Protein AF-A0A7Y2MSU9-F1 (afdb_monomer_lite)

pLDDT: mean 86.06, std 12.22, range [46.69, 97.19]

Foldseek 3Di:
DDPQQQPCPLPDGPVQFPDSPDSQAGLPHDADAPPPHRSNSPPDHHHPDDPPPPDDQWDWPDFADQFKIAIGGPDQAQWWKFKAAPVRDTPDTDHDPDRMDTCNPPDFDKIWIDTPNDTHIGTHD

Radius of gyration: 26.48 Å; chains: 1; bounding box: 50×25×72 Å

Secondary structure (DSSP, 8-state):
------SS-SS--TTT-TTTT-TTSSTTPPP-TTSS--SS-SSS--------------EEESSSBSSEEEEESS--TT-EEEEEETTS-EEEEEE-SSSEEE-TTSPSEEEEEEETTEEEEEEE-

Sequence (125 aa):
FSLELDEDKDGYLYHDDCNDSDPTINPGADEIPNNGIDEDCDGKDATTSIEENTISSYVISPNPSSDIIEIKGDFLKNKLIQIIDKNGKAIHAINLDNNRINIKDLTNGLYYLRIKDEIIPFVKI

Structure (mmCIF, N/CA/C/O backbone):
data_AF-A0A7Y2MSU9-F1
#
_entry.id   AF-A0A7Y2MSU9-F1
#
loop_
_atom_site.group_PDB
_atom_site.id
_atom_site.type_symbol
_atom_site.label_atom_id
_atom_site.label_alt_id
_atom_site.label_comp_id
_atom_site.label_asym_id
_atom_site.label_entity_id
_atom_site.label_seq_id
_atom_site.pdbx_PDB_ins_code
_atom_site.Cartn_x
_atom_site.Cartn_y
_atom_site.Cartn_z
_atom_site.occupancy
_atom_site.B_iso_or_equiv
_atom_site.auth_seq_id
_atom_site.auth_comp_id
_atom_site.auth_asym_id
_atom_site.auth_atom_id
_atom_site.pdbx_PDB_model_num
ATOM 1 N N . PHE A 1 1 ? 27.930 12.278 -50.621 1.00 46.69 1 PHE A N 1
ATOM 2 C CA . PHE A 1 1 ? 27.981 10.820 -50.440 1.00 46.69 1 PHE A CA 1
ATOM 3 C C . PHE A 1 1 ? 27.749 10.608 -48.961 1.00 46.69 1 PHE A C 1
ATOM 5 O O . PHE A 1 1 ? 28.618 10.984 -48.187 1.00 46.69 1 PHE A O 1
ATOM 12 N N . SER A 1 2 ? 26.539 10.209 -48.572 1.00 52.06 2 SER A N 1
ATOM 13 C CA . SER A 1 2 ? 26.306 9.767 -47.199 1.00 52.06 2 SER A CA 1
ATOM 14 C C . SER A 1 2 ? 26.840 8.345 -47.164 1.00 52.06 2 SER A C 1
ATOM 16 O O . SER A 1 2 ? 26.336 7.512 -47.914 1.00 52.06 2 SER A O 1
ATOM 18 N N . LEU A 1 3 ? 27.936 8.103 -46.444 1.00 61.62 3 LEU A N 1
ATOM 19 C CA . LEU A 1 3 ? 28.226 6.742 -46.017 1.00 61.62 3 LEU A CA 1
ATOM 20 C C . LEU A 1 3 ? 27.156 6.468 -44.968 1.00 61.62 3 LEU A C 1
ATOM 22 O O . LEU A 1 3 ? 27.221 7.008 -43.869 1.00 61.62 3 LEU A O 1
ATOM 26 N N . GLU A 1 4 ? 26.115 5.753 -45.361 1.00 69.81 4 GLU A N 1
ATOM 27 C CA . GLU A 1 4 ? 25.328 5.014 -44.389 1.00 69.81 4 GLU A CA 1
ATOM 28 C C . GLU A 1 4 ? 26.313 4.002 -43.791 1.00 69.81 4 GLU A C 1
ATOM 30 O O . GLU A 1 4 ? 26.861 3.166 -44.512 1.00 69.81 4 GLU A O 1
ATOM 35 N N . LEU A 1 5 ? 26.711 4.270 -42.544 1.00 84.44 5 LEU A N 1
ATOM 36 C CA . LEU A 1 5 ? 27.662 3.465 -41.792 1.00 84.44 5 LEU A CA 1
ATOM 37 C C . LEU A 1 5 ? 26.859 2.319 -41.176 1.00 84.44 5 LEU A C 1
ATOM 39 O O . LEU A 1 5 ? 25.879 2.581 -40.482 1.00 84.44 5 LEU A O 1
ATOM 43 N N . ASP A 1 6 ? 27.247 1.119 -41.575 1.00 87.75 6 ASP A N 1
ATOM 44 C CA . ASP A 1 6 ? 26.733 -0.192 -41.184 1.00 87.75 6 ASP A CA 1
ATOM 45 C C . ASP A 1 6 ? 27.998 -1.063 -41.112 1.00 87.75 6 ASP A C 1
ATOM 47 O O . ASP A 1 6 ? 28.488 -1.576 -42.135 1.00 87.75 6 ASP A O 1
ATOM 51 N N . GLU A 1 7 ? 28.690 -0.996 -39.973 1.00 92.50 7 GLU A N 1
ATOM 52 C CA . GLU A 1 7 ? 30.041 -1.556 -39.830 1.00 92.50 7 GLU A CA 1
ATOM 53 C C . GLU A 1 7 ? 30.010 -3.088 -39.694 1.00 92.50 7 GLU A C 1
ATOM 55 O O . GLU A 1 7 ? 30.887 -3.766 -40.260 1.00 92.50 7 GLU A O 1
ATOM 60 N N . ASP A 1 8 ? 28.966 -3.645 -39.082 1.00 91.94 8 ASP A N 1
ATOM 61 C CA . ASP A 1 8 ? 28.791 -5.086 -38.892 1.00 91.94 8 ASP A CA 1
ATOM 62 C C . ASP A 1 8 ? 27.893 -5.797 -39.925 1.00 91.94 8 ASP A C 1
ATOM 64 O O . ASP A 1 8 ? 28.006 -7.023 -40.080 1.00 91.94 8 ASP A O 1
ATOM 68 N N . LYS A 1 9 ? 27.148 -5.046 -40.748 1.00 92.69 9 LYS A N 1
ATOM 69 C CA . LYS A 1 9 ? 26.355 -5.531 -41.893 1.00 92.69 9 LYS A CA 1
ATOM 70 C C . LYS A 1 9 ? 25.149 -6.368 -41.515 1.00 92.69 9 LYS A C 1
ATOM 72 O O . LYS A 1 9 ? 24.800 -7.300 -42.256 1.00 92.69 9 LYS A O 1
ATOM 77 N N . ASP A 1 10 ? 24.506 -6.045 -40.406 1.00 90.00 10 ASP A N 1
ATOM 78 C CA . ASP A 1 10 ? 23.246 -6.664 -40.006 1.00 90.00 10 ASP A CA 1
ATOM 79 C C . ASP A 1 10 ? 22.002 -6.020 -40.658 1.00 90.00 10 ASP A C 1
ATOM 81 O O . ASP A 1 10 ? 20.917 -6.613 -40.666 1.00 90.00 10 ASP A O 1
ATOM 85 N N . GLY A 1 11 ? 22.189 -4.876 -41.325 1.00 91.25 11 GLY A N 1
ATOM 86 C CA . GLY A 1 11 ? 21.151 -4.148 -42.051 1.00 91.25 11 GLY A CA 1
ATOM 87 C C . GLY A 1 11 ? 20.545 -2.973 -41.285 1.00 91.25 11 GLY A C 1
ATOM 88 O O . GLY A 1 11 ? 19.629 -2.333 -41.820 1.00 91.25 11 GLY A O 1
ATOM 89 N N . TYR A 1 12 ? 21.051 -2.674 -40.090 1.00 90.81 12 TYR A N 1
ATOM 90 C CA . TYR A 1 12 ? 20.785 -1.450 -39.352 1.00 90.81 12 TYR A CA 1
ATOM 91 C C . TYR A 1 12 ? 21.920 -0.443 -39.566 1.00 90.81 12 TYR A C 1
ATOM 93 O O . TYR A 1 12 ? 23.017 -0.769 -40.002 1.00 90.81 12 TYR A O 1
ATOM 101 N N . LEU A 1 13 ? 21.604 0.841 -39.404 1.00 91.38 13 LEU A N 1
ATOM 102 C CA . LEU A 1 13 ? 22.577 1.917 -39.579 1.00 91.38 13 LEU A CA 1
ATOM 103 C C . LEU A 1 13 ? 23.025 2.396 -38.205 1.00 91.38 13 LEU A C 1
ATOM 105 O O . LEU A 1 13 ? 22.193 2.472 -37.307 1.00 91.38 13 LEU A O 1
ATOM 109 N N . TYR A 1 14 ? 24.257 2.894 -38.089 1.00 88.62 14 TYR A N 1
ATOM 110 C CA . TYR A 1 14 ? 24.857 3.421 -36.849 1.00 88.62 14 TYR A CA 1
ATOM 111 C C . TYR A 1 14 ? 23.955 4.308 -35.959 1.00 88.62 14 TYR A C 1
ATOM 113 O O . TYR A 1 14 ? 24.196 4.465 -34.768 1.00 88.62 14 TYR A O 1
ATOM 121 N N . HIS A 1 15 ? 22.965 5.002 -36.530 1.00 88.81 15 HIS A N 1
ATOM 122 C CA . HIS A 1 15 ? 22.076 5.879 -35.758 1.00 88.81 15 HIS A CA 1
ATOM 123 C C . HIS A 1 15 ? 20.850 5.177 -35.166 1.00 88.81 15 HIS A C 1
ATOM 125 O O . HIS A 1 15 ? 20.245 5.729 -34.248 1.00 88.81 15 HIS A O 1
ATOM 131 N N . ASP A 1 16 ? 20.494 4.015 -35.705 1.00 89.12 16 ASP A N 1
ATOM 132 C CA . ASP A 1 16 ? 19.419 3.149 -35.229 1.00 89.12 16 ASP A CA 1
ATOM 133 C C . ASP A 1 16 ? 19.980 1.945 -34.449 1.00 89.12 16 ASP A C 1
ATOM 135 O O . ASP A 1 16 ? 19.251 1.349 -33.664 1.00 89.12 16 ASP A O 1
ATOM 139 N N . ASP A 1 17 ? 21.262 1.619 -34.634 1.00 93.44 17 ASP A N 1
ATOM 140 C CA . ASP A 1 17 ? 21.976 0.551 -33.942 1.00 93.44 17 ASP A CA 1
ATOM 141 C C . ASP A 1 17 ? 22.771 1.080 -32.732 1.00 93.44 17 ASP A C 1
ATOM 143 O O . ASP A 1 17 ? 23.607 1.983 -32.834 1.00 93.44 17 ASP A O 1
ATOM 147 N N . CYS A 1 18 ? 22.501 0.515 -31.557 1.00 94.25 18 CYS A N 1
ATOM 148 C CA . CYS A 1 18 ? 23.183 0.847 -30.318 1.00 94.25 18 CYS A CA 1
ATOM 149 C C . CYS A 1 18 ? 24.614 0.278 -30.233 1.00 94.25 18 CYS A C 1
A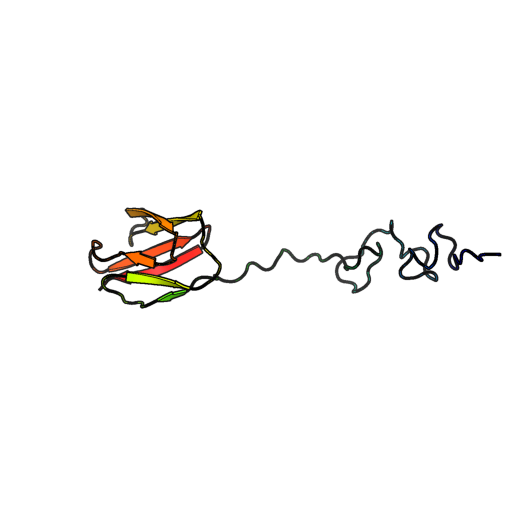TOM 151 O O . CYS A 1 18 ? 25.409 0.784 -29.429 1.00 94.25 18 CYS A O 1
ATOM 153 N N . ASN A 1 19 ? 24.975 -0.698 -31.074 1.00 93.88 19 ASN A N 1
ATOM 154 C CA . ASN A 1 19 ? 26.328 -1.219 -31.234 1.00 93.88 19 ASN A CA 1
ATOM 155 C C . ASN A 1 19 ? 26.621 -1.708 -32.673 1.00 93.88 19 ASN A C 1
ATOM 157 O O . ASN A 1 19 ? 26.811 -2.898 -32.882 1.00 93.88 19 ASN A O 1
ATOM 161 N N . ASP A 1 20 ? 26.862 -0.759 -33.587 1.00 92.69 20 ASP A N 1
ATOM 162 C CA . ASP A 1 20 ? 27.228 -0.932 -35.022 1.00 92.69 20 ASP A CA 1
ATOM 163 C C . ASP A 1 20 ? 28.507 -1.765 -35.310 1.00 92.69 20 ASP A C 1
ATOM 165 O O . ASP A 1 20 ? 29.035 -1.792 -36.419 1.00 92.69 20 ASP A O 1
ATOM 169 N N . SER A 1 21 ? 29.105 -2.386 -34.294 1.00 95.31 21 SER A N 1
ATOM 170 C CA . SER A 1 21 ? 30.253 -3.294 -34.406 1.00 95.31 21 SER A CA 1
ATOM 171 C C . SER A 1 21 ? 29.904 -4.746 -34.053 1.00 95.31 21 SER A C 1
ATOM 173 O O . SER A 1 21 ? 30.800 -5.602 -34.096 1.00 95.31 21 SER A O 1
ATOM 175 N N . ASP A 1 22 ? 28.660 -5.032 -33.661 1.00 94.25 22 ASP A N 1
ATOM 176 C CA . ASP A 1 22 ? 28.190 -6.350 -33.244 1.00 94.25 22 ASP A CA 1
ATOM 177 C C . ASP A 1 22 ? 26.813 -6.673 -33.857 1.00 94.25 22 ASP A C 1
ATOM 179 O O . ASP A 1 22 ? 25.792 -6.258 -33.315 1.00 94.25 22 ASP A O 1
ATOM 183 N N . PRO A 1 23 ? 26.749 -7.560 -34.872 1.00 94.19 23 PRO A N 1
ATOM 184 C CA . PRO A 1 23 ? 25.520 -7.827 -35.625 1.00 94.19 23 PRO A CA 1
ATOM 185 C C . PRO A 1 23 ? 24.465 -8.607 -34.818 1.00 94.19 23 PRO A C 1
ATOM 187 O O . PRO A 1 23 ? 23.474 -9.096 -35.369 1.00 94.19 23 PRO A O 1
ATOM 190 N N . THR A 1 24 ? 24.737 -8.861 -33.533 1.00 95.38 24 THR A N 1
ATOM 191 C CA . THR A 1 24 ? 23.812 -9.482 -32.582 1.00 95.38 24 THR A CA 1
ATOM 192 C C . THR A 1 24 ? 23.127 -8.478 -31.658 1.00 95.38 24 THR A C 1
ATOM 194 O O . THR A 1 24 ? 22.246 -8.893 -30.911 1.00 95.38 24 THR A O 1
ATOM 197 N N . ILE A 1 25 ? 23.495 -7.197 -31.721 1.00 95.50 25 ILE A N 1
ATOM 198 C CA . ILE A 1 25 ? 22.891 -6.096 -30.968 1.00 95.50 25 ILE A CA 1
ATOM 199 C C . ILE A 1 25 ? 22.314 -5.130 -31.998 1.00 95.50 25 ILE A C 1
ATOM 201 O O . ILE A 1 25 ? 23.070 -4.455 -32.672 1.00 95.50 25 ILE A O 1
ATOM 205 N N . ASN A 1 26 ? 20.992 -5.108 -32.155 1.00 95.19 26 ASN A N 1
ATOM 206 C CA . ASN A 1 26 ? 20.280 -4.252 -33.103 1.00 95.19 26 ASN A CA 1
ATOM 207 C C . ASN A 1 26 ? 18.773 -4.204 -32.796 1.00 95.19 26 ASN A C 1
ATOM 209 O O . ASN A 1 26 ? 18.270 -5.099 -32.124 1.00 95.19 26 ASN A O 1
ATOM 213 N N . PRO A 1 27 ? 17.995 -3.262 -33.372 1.00 94.62 27 PRO A N 1
ATOM 214 C CA . PRO A 1 27 ? 16.554 -3.092 -33.121 1.00 94.62 27 PRO A CA 1
ATOM 215 C C . PRO A 1 27 ? 15.610 -4.295 -33.328 1.00 94.62 27 PRO A C 1
ATOM 217 O O . PRO A 1 27 ? 14.390 -4.148 -33.203 1.00 94.62 27 PRO A O 1
ATOM 220 N N . GLY A 1 28 ? 16.117 -5.457 -33.740 1.00 89.94 28 GLY A N 1
ATOM 221 C CA . GLY A 1 28 ? 15.361 -6.701 -33.869 1.00 89.94 28 GLY A CA 1
ATOM 222 C C . GLY A 1 28 ? 15.997 -7.907 -33.175 1.00 89.94 28 GLY A C 1
ATOM 223 O O . GLY A 1 28 ? 15.514 -9.022 -33.396 1.00 89.94 28 GLY A O 1
ATOM 224 N N . ALA A 1 29 ? 17.063 -7.718 -32.397 1.00 95.06 29 ALA A N 1
ATOM 225 C CA . ALA A 1 29 ? 17.741 -8.795 -31.694 1.00 95.06 29 ALA A CA 1
ATOM 226 C C . ALA A 1 29 ? 16.899 -9.347 -30.529 1.00 95.06 29 ALA A C 1
ATOM 228 O O . ALA A 1 29 ? 16.014 -8.685 -29.991 1.00 95.06 29 ALA A O 1
ATOM 229 N N . ASP A 1 30 ? 17.164 -10.603 -30.159 1.00 94.56 30 ASP A N 1
ATOM 230 C CA . ASP A 1 30 ? 16.561 -11.213 -28.975 1.00 94.56 30 ASP A CA 1
ATOM 231 C C . ASP A 1 30 ? 17.336 -10.777 -27.724 1.00 94.56 30 ASP A C 1
ATOM 233 O O . ASP A 1 30 ? 18.533 -11.037 -27.609 1.00 94.56 30 ASP A O 1
ATOM 237 N N . GLU A 1 31 ? 16.624 -10.214 -26.755 1.00 95.00 31 GLU A N 1
ATOM 238 C CA . GLU A 1 31 ? 17.163 -9.833 -25.448 1.00 95.00 31 GLU A CA 1
ATOM 239 C C . GLU A 1 31 ? 17.689 -11.029 -24.632 1.00 95.00 31 GLU A C 1
ATOM 241 O O . GLU A 1 31 ? 17.039 -12.085 -24.537 1.00 95.00 31 GLU A O 1
ATOM 246 N N . ILE A 1 32 ? 18.830 -10.840 -23.958 1.00 93.56 32 ILE A N 1
ATOM 247 C CA . ILE A 1 32 ? 19.392 -11.762 -22.962 1.00 93.56 32 ILE A CA 1
ATOM 248 C C . ILE A 1 32 ? 19.185 -11.163 -21.566 1.00 93.56 32 ILE A C 1
ATOM 250 O O . ILE A 1 32 ? 20.017 -10.401 -21.077 1.00 93.56 32 ILE A O 1
ATOM 254 N N . PRO A 1 33 ? 18.150 -11.597 -20.828 1.00 91.81 33 PRO A N 1
ATOM 255 C CA . PRO A 1 33 ? 17.736 -10.852 -19.656 1.00 91.81 33 PRO A CA 1
ATOM 256 C C . PRO A 1 33 ? 18.792 -10.732 -18.550 1.00 91.81 33 PRO A C 1
ATOM 258 O O . PRO A 1 33 ? 19.328 -11.744 -18.069 1.00 91.81 33 PRO A O 1
ATOM 261 N N . ASN A 1 34 ? 18.932 -9.526 -18.002 1.00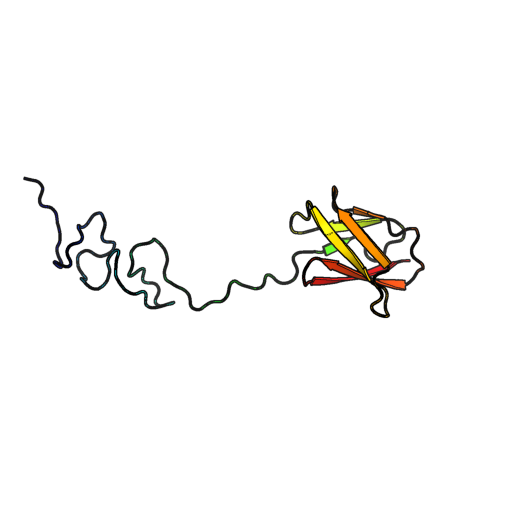 90.75 34 ASN A N 1
ATOM 262 C CA . ASN A 1 34 ? 19.793 -9.156 -16.874 1.00 90.75 34 ASN A CA 1
ATOM 263 C C . ASN A 1 34 ? 21.301 -9.292 -17.153 1.00 90.75 34 ASN A C 1
ATOM 265 O O . ASN A 1 34 ? 22.082 -9.511 -16.213 1.00 90.75 34 ASN A O 1
ATOM 269 N N . ASN A 1 35 ? 21.731 -9.219 -18.412 1.00 93.69 35 ASN A N 1
ATOM 270 C CA . ASN A 1 35 ? 23.156 -9.198 -18.749 1.00 93.69 35 ASN A CA 1
ATOM 271 C C . ASN A 1 35 ? 23.736 -7.765 -18.792 1.00 93.69 35 ASN A C 1
ATOM 273 O O . ASN A 1 35 ? 24.959 -7.611 -18.875 1.00 93.69 35 ASN A O 1
ATOM 277 N N . GLY A 1 36 ? 22.890 -6.738 -18.652 1.00 92.38 36 GLY A N 1
ATOM 278 C CA . GLY A 1 36 ? 23.255 -5.324 -18.684 1.00 92.38 36 GLY A CA 1
ATOM 279 C C . GLY A 1 36 ? 23.489 -4.760 -20.086 1.00 92.38 36 GLY A C 1
ATOM 280 O O . GLY A 1 36 ? 24.052 -3.667 -20.191 1.00 92.38 36 GLY A O 1
ATOM 281 N N . ILE A 1 37 ? 23.112 -5.499 -21.126 1.00 94.44 37 ILE A N 1
ATOM 282 C CA . ILE A 1 37 ? 23.166 -5.109 -22.533 1.00 94.44 37 ILE A CA 1
ATOM 283 C C . ILE A 1 37 ? 21.718 -4.922 -23.000 1.00 94.44 37 ILE A C 1
ATOM 285 O O . ILE A 1 37 ? 20.814 -5.582 -22.514 1.00 94.44 37 ILE A O 1
ATOM 289 N N . ASP A 1 38 ? 21.516 -3.934 -23.860 1.00 95.12 38 ASP A N 1
ATOM 290 C CA . ASP A 1 38 ? 20.258 -3.654 -24.553 1.00 95.12 38 ASP A 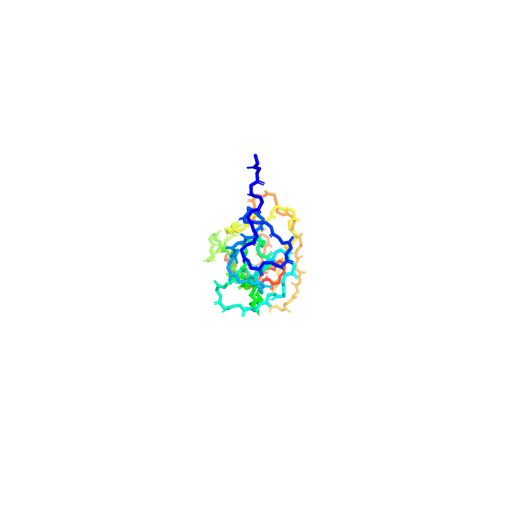CA 1
ATOM 291 C C . ASP A 1 38 ? 20.468 -4.192 -25.970 1.00 95.12 38 ASP A C 1
ATOM 293 O O . ASP A 1 38 ? 21.086 -3.514 -26.791 1.00 95.12 38 ASP A O 1
ATOM 297 N N . GLU A 1 39 ? 20.144 -5.466 -26.198 1.00 96.75 39 GLU A N 1
ATOM 298 C CA . GLU A 1 39 ? 20.342 -6.111 -27.496 1.00 96.75 39 GLU A CA 1
ATOM 299 C C . GLU A 1 39 ? 19.368 -5.566 -28.532 1.00 96.75 39 GLU A C 1
ATOM 301 O O . GLU A 1 39 ? 19.765 -5.404 -29.681 1.00 96.75 39 GLU A O 1
ATOM 306 N N . ASP A 1 40 ? 18.127 -5.269 -28.139 1.00 96.31 40 ASP A N 1
ATOM 307 C CA . ASP A 1 40 ? 17.080 -4.793 -29.050 1.00 96.31 40 ASP A CA 1
ATOM 308 C C . ASP A 1 40 ? 17.043 -3.262 -29.222 1.00 96.31 40 ASP A C 1
ATOM 310 O O . ASP A 1 40 ? 16.164 -2.722 -29.902 1.00 96.31 40 ASP A O 1
ATOM 314 N N . CYS A 1 41 ? 18.018 -2.559 -28.639 1.00 94.31 41 CYS A N 1
ATOM 315 C CA . CYS A 1 41 ? 18.198 -1.109 -28.697 1.00 94.31 41 CYS A CA 1
ATOM 316 C C . CYS A 1 41 ? 16.934 -0.294 -28.347 1.00 94.31 41 CYS A C 1
ATOM 318 O O . CYS A 1 41 ? 16.765 0.840 -28.822 1.00 94.31 41 CYS A O 1
ATOM 320 N N . ASP A 1 42 ? 16.028 -0.834 -27.526 1.00 94.12 42 ASP A N 1
ATOM 321 C CA . ASP A 1 42 ? 14.795 -0.156 -27.122 1.00 94.12 42 ASP A CA 1
ATOM 322 C C . ASP A 1 42 ? 14.958 0.718 -25.860 1.00 94.12 42 ASP A C 1
ATOM 324 O O . ASP A 1 42 ? 14.027 1.418 -25.427 1.00 94.12 42 ASP A O 1
ATOM 328 N N . GLY A 1 43 ? 16.187 0.777 -25.335 1.00 92.44 43 GLY A N 1
ATOM 329 C CA . GLY A 1 43 ? 16.615 1.635 -24.237 1.00 92.44 43 GLY A CA 1
ATOM 330 C C . GLY A 1 43 ? 16.551 0.958 -22.870 1.00 92.44 43 GLY A C 1
ATOM 331 O O . GLY A 1 43 ? 16.640 1.663 -21.851 1.00 92.44 43 GLY A O 1
ATOM 332 N N . LYS A 1 44 ? 16.359 -0.366 -22.809 1.00 92.31 44 LYS A N 1
ATOM 333 C CA . LYS A 1 44 ? 16.305 -1.135 -21.556 1.00 92.31 44 LYS A CA 1
ATOM 334 C C . LYS A 1 44 ? 16.701 -2.608 -21.765 1.00 92.31 44 LYS A C 1
ATOM 336 O O . LYS A 1 44 ? 16.069 -3.324 -22.517 1.00 92.31 44 LYS A O 1
ATOM 341 N N . ASP A 1 45 ? 17.619 -3.089 -20.930 1.00 91.69 45 ASP A N 1
ATOM 342 C CA . ASP A 1 45 ? 17.854 -4.532 -20.737 1.00 91.69 45 ASP A CA 1
ATOM 343 C C . ASP A 1 45 ? 16.581 -5.201 -20.186 1.00 91.69 45 ASP A C 1
ATOM 345 O O . ASP A 1 45 ? 15.969 -4.738 -19.202 1.00 91.69 45 ASP A O 1
ATOM 349 N N . ALA A 1 46 ? 16.162 -6.295 -20.813 1.00 89.94 46 ALA A N 1
ATOM 350 C CA . ALA A 1 46 ? 15.079 -7.122 -20.323 1.00 89.94 46 ALA A CA 1
ATOM 351 C C . ALA A 1 46 ? 15.422 -7.682 -18.936 1.00 89.94 46 ALA A C 1
ATOM 353 O O . ALA A 1 46 ? 16.481 -8.237 -18.681 1.00 89.94 46 ALA A O 1
ATOM 354 N N . THR A 1 47 ? 14.478 -7.638 -17.997 1.00 83.88 47 THR A N 1
ATOM 355 C CA . THR A 1 47 ? 14.704 -8.237 -16.672 1.00 83.88 47 THR A CA 1
ATOM 356 C C . THR A 1 47 ? 13.820 -9.458 -16.473 1.00 83.88 47 THR A C 1
ATOM 358 O O . THR A 1 47 ? 12.645 -9.469 -16.833 1.00 83.88 47 THR A O 1
ATOM 361 N N . THR A 1 48 ? 14.357 -10.501 -15.833 1.00 82.19 48 THR A N 1
ATOM 362 C CA . THR A 1 48 ? 13.533 -11.636 -15.352 1.00 82.19 48 THR A CA 1
ATOM 363 C C . THR A 1 48 ? 12.808 -11.309 -14.050 1.00 82.19 48 THR A C 1
ATOM 365 O O . THR A 1 48 ? 12.186 -12.182 -13.438 1.00 82.19 48 THR A O 1
ATOM 368 N N . SER A 1 49 ? 12.950 -10.077 -13.570 1.00 71.75 49 SER A N 1
ATOM 369 C CA . SER A 1 49 ? 12.338 -9.631 -12.333 1.00 71.75 49 SER A CA 1
ATOM 370 C C . SER A 1 49 ? 10.841 -9.441 -12.549 1.00 71.75 49 SER A C 1
ATOM 372 O O . SER A 1 49 ? 10.394 -8.792 -13.487 1.00 71.75 49 SER A O 1
ATOM 374 N N . ILE A 1 50 ? 10.046 -10.003 -11.647 1.00 64.88 50 ILE A N 1
ATOM 375 C CA . ILE A 1 50 ? 8.672 -9.551 -11.426 1.00 64.88 50 ILE A CA 1
ATOM 376 C C . ILE A 1 50 ? 8.751 -8.173 -10.765 1.00 64.88 50 ILE A C 1
ATOM 378 O O . ILE A 1 50 ? 9.561 -8.007 -9.852 1.00 64.88 50 ILE A O 1
ATOM 382 N N . GLU A 1 51 ? 7.941 -7.206 -11.222 1.00 62.25 51 GLU A N 1
ATOM 383 C CA . GLU A 1 51 ? 7.842 -5.875 -10.602 1.00 62.25 51 GLU A CA 1
ATOM 384 C C . GLU A 1 51 ? 7.822 -6.011 -9.072 1.00 62.25 51 GLU A C 1
ATOM 386 O O . GLU A 1 51 ? 7.072 -6.830 -8.525 1.00 62.25 51 GLU A O 1
ATOM 391 N N . GLU A 1 52 ? 8.682 -5.252 -8.383 1.00 57.28 52 GLU A N 1
ATOM 392 C CA . GLU A 1 52 ? 8.777 -5.302 -6.927 1.00 57.28 52 GLU A CA 1
ATOM 393 C C . GLU A 1 52 ? 7.386 -5.094 -6.315 1.00 57.28 52 GLU A C 1
ATOM 395 O O . GLU A 1 52 ? 6.738 -4.066 -6.514 1.00 57.28 52 GLU A O 1
ATOM 400 N N . ASN A 1 53 ? 6.910 -6.077 -5.546 1.00 55.47 53 ASN A N 1
ATOM 401 C CA . ASN A 1 53 ? 5.706 -5.925 -4.742 1.00 55.47 53 ASN A CA 1
ATOM 402 C C . ASN A 1 53 ? 6.025 -4.913 -3.633 1.00 55.47 53 ASN A C 1
ATOM 404 O O . ASN A 1 53 ? 6.610 -5.266 -2.607 1.00 55.47 53 ASN A O 1
ATOM 408 N N . THR A 1 54 ? 5.722 -3.639 -3.885 1.00 52.06 54 THR A N 1
ATOM 409 C CA . THR A 1 54 ? 5.988 -2.528 -2.971 1.00 52.06 54 THR A CA 1
ATOM 410 C C . THR A 1 54 ? 5.302 -2.801 -1.639 1.00 52.06 54 THR A C 1
ATOM 412 O O . THR A 1 54 ? 4.081 -2.721 -1.517 1.00 52.06 54 THR A O 1
ATOM 415 N N . ILE A 1 55 ? 6.110 -3.157 -0.646 1.00 55.12 55 ILE A N 1
ATOM 416 C CA . ILE A 1 55 ? 5.721 -3.442 0.732 1.00 55.12 55 ILE A CA 1
ATOM 417 C C . ILE A 1 55 ? 4.834 -2.297 1.239 1.00 55.12 55 ILE A C 1
ATOM 419 O O . ILE A 1 55 ? 5.291 -1.167 1.369 1.00 55.12 55 ILE A O 1
ATOM 423 N N . SER A 1 56 ? 3.563 -2.620 1.464 1.00 58.06 56 SER A N 1
ATOM 424 C CA . SER A 1 56 ? 2.461 -1.775 1.934 1.00 58.06 56 SER A CA 1
ATOM 425 C C . SER A 1 56 ? 2.690 -0.258 1.974 1.00 58.06 56 SER A C 1
ATOM 427 O O . SER A 1 56 ? 3.235 0.275 2.944 1.00 58.06 56 SER A O 1
ATOM 429 N N . SER A 1 57 ? 2.195 0.442 0.952 1.00 69.31 57 SER A N 1
ATOM 430 C CA . SER A 1 57 ? 2.318 1.902 0.774 1.00 69.31 57 SER A CA 1
ATOM 431 C C . SER A 1 57 ? 1.529 2.739 1.795 1.00 69.31 57 SER A C 1
ATOM 433 O O . SER A 1 57 ? 1.641 3.964 1.789 1.00 69.31 57 SER A O 1
ATOM 435 N N . TYR A 1 58 ? 0.733 2.119 2.675 1.00 82.69 58 TYR A N 1
ATOM 436 C CA . TYR A 1 58 ? -0.243 2.821 3.511 1.00 82.69 58 TYR A CA 1
ATOM 437 C C . TYR A 1 58 ? 0.072 2.779 5.015 1.00 82.69 58 TYR A C 1
ATOM 439 O O . TYR A 1 58 ? 0.239 1.726 5.626 1.00 82.69 58 TYR A O 1
ATOM 447 N N . VAL A 1 59 ? 0.031 3.951 5.649 1.00 86.50 59 VAL A N 1
ATOM 448 C CA . VAL A 1 59 ?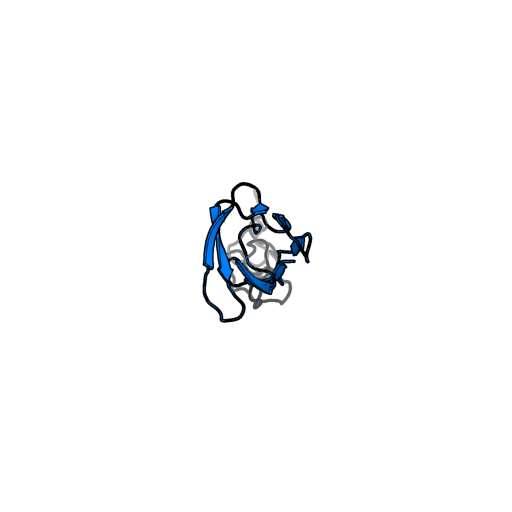 0.188 4.166 7.092 1.00 86.50 59 VAL A CA 1
ATOM 449 C C . VAL A 1 59 ? -1.095 4.768 7.660 1.00 86.50 59 VAL A C 1
ATOM 451 O O . VAL A 1 59 ? -1.561 5.804 7.190 1.00 86.50 59 VAL A O 1
ATOM 454 N N . ILE A 1 60 ? -1.646 4.156 8.713 1.00 90.88 60 ILE A N 1
ATOM 455 C CA . ILE A 1 60 ? -2.829 4.665 9.426 1.00 90.88 60 ILE A CA 1
ATOM 456 C C . ILE A 1 60 ? -2.388 5.517 10.619 1.00 90.88 60 ILE A C 1
ATOM 458 O O . ILE A 1 60 ? -1.676 5.034 11.501 1.00 90.88 60 ILE A O 1
ATOM 462 N N . SER A 1 61 ? -2.839 6.773 10.682 1.00 91.81 61 SER A N 1
ATOM 463 C CA . SER A 1 61 ? -2.532 7.679 11.798 1.00 91.81 61 SER A CA 1
ATOM 464 C C . SER A 1 61 ? -3.700 8.614 12.163 1.00 91.81 61 SER A C 1
ATOM 466 O O . SER A 1 61 ? -4.390 9.069 11.257 1.00 91.81 61 SER A O 1
ATOM 468 N N . PRO A 1 62 ? -3.915 8.958 13.448 1.00 94.69 62 PRO A N 1
ATOM 469 C CA . PRO A 1 62 ? -3.293 8.346 14.618 1.00 94.69 62 PRO A CA 1
ATOM 470 C C . PRO A 1 62 ? -3.785 6.904 14.812 1.00 94.69 62 PRO A C 1
ATOM 472 O O . PRO A 1 62 ? -4.879 6.541 14.391 1.00 94.69 62 PRO A O 1
ATOM 475 N N . ASN A 1 63 ? -2.955 6.064 15.416 1.00 91.56 63 ASN A N 1
ATOM 476 C CA . ASN A 1 63 ? -3.322 4.706 15.794 1.00 91.56 63 ASN A CA 1
ATOM 477 C C . ASN A 1 63 ? -2.626 4.389 17.127 1.00 91.56 63 ASN A C 1
ATOM 479 O O . ASN A 1 63 ? -1.393 4.353 17.141 1.00 91.56 63 ASN A O 1
ATOM 483 N N . PRO A 1 64 ? -3.356 4.194 18.241 1.00 96.75 64 PRO A N 1
ATOM 484 C CA . PRO A 1 64 ? -4.823 4.141 18.364 1.00 96.75 64 PRO A CA 1
ATOM 485 C C . PRO A 1 64 ? -5.554 5.475 18.093 1.00 96.75 64 PRO A C 1
ATOM 487 O O . PRO A 1 64 ? -4.952 6.541 18.210 1.00 96.75 64 PRO A O 1
ATOM 490 N N . SER A 1 65 ? -6.850 5.426 17.752 1.00 97.12 65 SER A N 1
ATOM 491 C CA . SER A 1 65 ? -7.701 6.616 17.523 1.00 97.12 65 SER A CA 1
ATOM 492 C C . SER A 1 65 ? -9.138 6.426 18.022 1.00 97.12 65 SER A C 1
ATOM 494 O O . SER A 1 65 ? -9.608 5.294 18.140 1.00 97.12 65 SER A O 1
ATOM 496 N N . SER A 1 66 ? -9.840 7.526 18.311 1.00 95.75 66 SER A N 1
ATOM 497 C CA . SER A 1 66 ? -11.210 7.525 18.841 1.00 95.75 66 SER A CA 1
ATOM 498 C C . SER A 1 66 ? -12.281 7.985 17.856 1.00 95.75 66 SER A C 1
ATOM 500 O O . SER A 1 66 ? -13.447 7.625 18.021 1.00 95.75 66 SER A O 1
ATOM 502 N N . ASP A 1 67 ? -11.925 8.762 16.837 1.00 94.88 67 ASP A N 1
ATOM 503 C CA . ASP A 1 67 ? -12.894 9.389 15.943 1.00 94.88 67 ASP A CA 1
ATOM 504 C C . ASP A 1 67 ? -12.459 9.368 14.483 1.00 94.88 67 ASP A C 1
ATOM 506 O O . ASP A 1 67 ? -13.241 8.957 13.634 1.00 94.88 67 ASP A O 1
ATOM 510 N N . ILE A 1 68 ? -11.237 9.785 14.166 1.00 93.25 68 ILE A N 1
ATOM 511 C CA . ILE A 1 68 ? -10.772 9.922 12.790 1.00 93.25 68 ILE A CA 1
ATOM 512 C C . ILE A 1 68 ? -9.401 9.277 12.642 1.00 93.25 68 ILE A C 1
ATOM 514 O O . ILE A 1 68 ? -8.495 9.494 13.447 1.00 93.25 68 ILE A O 1
ATOM 518 N N . ILE A 1 69 ? -9.248 8.510 11.570 1.00 93.56 69 ILE A N 1
ATOM 519 C CA . ILE A 1 69 ? -7.955 8.025 11.092 1.00 93.56 69 ILE A CA 1
ATOM 520 C C . ILE A 1 69 ? -7.699 8.562 9.690 1.00 93.56 69 ILE A C 1
ATOM 522 O O . ILE A 1 69 ? -8.617 8.717 8.884 1.00 93.56 69 ILE A O 1
ATOM 526 N N . GLU A 1 70 ? -6.444 8.865 9.412 1.00 91.38 70 GLU A N 1
ATOM 527 C CA . GLU A 1 70 ? -5.934 9.284 8.116 1.00 91.38 70 GLU A CA 1
ATOM 528 C C . GLU A 1 70 ? -5.032 8.189 7.552 1.00 91.38 70 GLU A C 1
ATOM 530 O O . GLU A 1 70 ? -4.212 7.616 8.276 1.00 91.38 70 GLU A O 1
ATOM 535 N N . ILE A 1 71 ? -5.183 7.922 6.258 1.00 89.38 71 ILE A N 1
ATOM 536 C CA . ILE A 1 71 ? -4.354 6.987 5.509 1.00 89.38 71 ILE A CA 1
ATOM 537 C C . ILE A 1 71 ? -3.317 7.790 4.724 1.00 89.38 71 ILE A C 1
ATOM 539 O O . ILE A 1 71 ? -3.651 8.530 3.797 1.00 89.38 71 ILE A O 1
ATOM 543 N N . LYS A 1 72 ? -2.053 7.661 5.114 1.00 85.12 72 LYS A N 1
ATOM 544 C CA . LYS A 1 72 ? -0.900 8.269 4.441 1.00 85.12 72 LYS A CA 1
ATOM 545 C C . LYS A 1 72 ? -0.277 7.243 3.510 1.00 85.12 72 LYS A C 1
ATOM 547 O O . LYS A 1 72 ? -0.149 6.098 3.916 1.00 85.12 72 LYS A O 1
ATOM 552 N N . GLY A 1 73 ? 0.106 7.637 2.303 1.00 79.12 73 GLY A N 1
ATOM 553 C CA . GLY A 1 73 ? 0.615 6.705 1.301 1.00 79.12 73 GLY A CA 1
ATOM 554 C C . GLY A 1 73 ? 0.278 7.139 -0.113 1.00 79.12 73 GLY A C 1
ATOM 555 O O . GLY A 1 73 ? 0.063 8.330 -0.364 1.00 79.12 73 GLY A O 1
ATOM 556 N N . ASP A 1 74 ? 0.169 6.157 -1.002 1.00 70.88 74 ASP A N 1
ATOM 557 C CA . ASP A 1 74 ? -0.257 6.373 -2.380 1.00 70.88 74 ASP A CA 1
ATOM 558 C C . ASP A 1 74 ? -1.651 7.001 -2.456 1.00 70.88 74 ASP A C 1
ATOM 560 O O . ASP A 1 74 ? -2.515 6.823 -1.593 1.00 70.88 74 ASP A O 1
ATOM 564 N N . PHE A 1 75 ? -1.888 7.770 -3.515 1.00 61.94 75 PHE A N 1
ATOM 565 C CA . PHE A 1 75 ? -3.128 8.517 -3.671 1.00 61.94 75 PHE A CA 1
ATOM 566 C C . PHE A 1 75 ? -4.327 7.573 -3.895 1.00 61.94 75 PHE A C 1
ATOM 568 O O . PHE A 1 75 ? -4.488 6.971 -4.957 1.00 61.94 75 PHE A O 1
ATOM 575 N N . LEU A 1 76 ? -5.205 7.472 -2.890 1.00 64.62 76 LEU A N 1
ATOM 576 C CA . LEU A 1 76 ? -6.337 6.532 -2.817 1.00 64.62 76 LEU A CA 1
ATOM 577 C C . LEU A 1 76 ? -7.603 6.978 -3.563 1.00 64.62 76 LEU A C 1
ATOM 579 O O . LEU A 1 76 ? -8.682 6.424 -3.334 1.00 64.62 76 LEU A O 1
ATOM 583 N N . LYS A 1 77 ? -7.514 7.970 -4.452 1.00 64.69 77 LYS A N 1
ATOM 584 C CA . LYS A 1 77 ? -8.699 8.527 -5.116 1.00 64.69 77 LYS A CA 1
ATOM 585 C C . LYS A 1 77 ? -9.485 7.438 -5.847 1.00 64.69 77 LYS A C 1
ATOM 587 O O . LYS A 1 77 ? -8.935 6.686 -6.652 1.00 64.69 77 LYS A O 1
ATOM 592 N N . ASN A 1 78 ? -10.786 7.380 -5.561 1.00 62.88 78 ASN A N 1
ATOM 593 C CA . ASN A 1 78 ? -11.733 6.397 -6.095 1.00 62.88 78 ASN A CA 1
ATOM 594 C C . ASN A 1 78 ? -11.420 4.929 -5.731 1.00 62.88 78 ASN A C 1
ATOM 596 O O . ASN A 1 78 ? -11.850 4.016 -6.439 1.00 62.88 78 ASN A O 1
ATOM 600 N N . LYS A 1 79 ? -10.666 4.666 -4.654 1.00 71.69 79 LYS A N 1
ATOM 601 C CA . LYS A 1 79 ? -10.490 3.303 -4.132 1.00 71.69 79 LYS A CA 1
ATOM 602 C C . LYS A 1 79 ? -11.604 2.955 -3.146 1.00 71.69 79 LYS A C 1
ATOM 604 O O . LYS A 1 79 ? -11.921 3.731 -2.247 1.00 71.69 79 LYS A O 1
ATOM 609 N N . LEU A 1 80 ? -12.153 1.752 -3.311 1.00 74.81 80 LEU A N 1
ATOM 610 C CA . LEU A 1 80 ? -13.042 1.124 -2.340 1.00 74.81 80 LEU A CA 1
ATOM 611 C C . LEU A 1 80 ? -12.205 0.551 -1.199 1.00 74.81 80 LEU A C 1
ATOM 613 O O . LEU A 1 80 ? -11.338 -0.295 -1.427 1.00 74.81 80 LEU A O 1
ATOM 617 N N . ILE A 1 81 ? -12.491 0.995 0.020 1.00 86.75 81 ILE A N 1
ATOM 618 C CA . ILE A 1 81 ? -11.816 0.536 1.236 1.00 86.75 81 ILE A CA 1
ATOM 619 C C . ILE A 1 81 ? -12.831 -0.127 2.144 1.00 86.75 81 ILE A C 1
ATOM 621 O O . ILE A 1 81 ? -13.943 0.379 2.299 1.00 86.75 81 ILE A O 1
ATOM 625 N N . GLN A 1 82 ? -12.451 -1.251 2.750 1.00 91.25 82 GLN A N 1
ATOM 626 C CA . GLN A 1 82 ? -13.315 -1.971 3.681 1.00 91.25 82 GLN A CA 1
ATOM 627 C C . GLN A 1 82 ? -12.775 -1.892 5.105 1.00 91.25 82 GLN A C 1
ATOM 629 O O . GLN A 1 82 ? -11.592 -2.132 5.329 1.00 91.25 82 GLN A O 1
ATOM 634 N N . ILE A 1 83 ? -13.654 -1.608 6.066 1.00 94.19 83 ILE A N 1
ATOM 635 C CA . ILE A 1 83 ? -13.368 -1.801 7.492 1.00 94.19 83 ILE A CA 1
ATOM 636 C C . ILE A 1 83 ? -13.822 -3.206 7.871 1.00 94.19 83 ILE A C 1
ATOM 638 O O . ILE A 1 83 ? -14.988 -3.552 7.667 1.00 94.19 83 ILE A O 1
ATOM 642 N N . ILE A 1 84 ? -12.918 -3.997 8.434 1.00 95.00 84 ILE A N 1
ATOM 643 C CA . ILE A 1 84 ? -13.130 -5.392 8.810 1.00 95.00 84 ILE A CA 1
ATOM 644 C C . ILE A 1 84 ? -12.951 -5.533 10.325 1.00 95.00 84 ILE A C 1
ATOM 646 O O . ILE A 1 84 ? -12.009 -4.986 10.902 1.00 95.00 84 ILE A O 1
ATOM 650 N N . ASP A 1 85 ? -13.867 -6.246 10.980 1.00 95.19 85 ASP A N 1
ATOM 651 C CA . ASP A 1 85 ? -13.761 -6.564 12.405 1.00 95.19 85 ASP A CA 1
ATOM 652 C C . ASP A 1 85 ? -12.730 -7.676 12.683 1.00 95.19 85 ASP A C 1
ATOM 654 O O . ASP A 1 85 ? -12.226 -8.344 11.780 1.00 95.19 85 ASP A O 1
ATOM 658 N N . LYS A 1 86 ? -12.437 -7.926 13.962 1.00 93.81 86 LYS A N 1
ATOM 659 C CA . LYS A 1 86 ? -11.530 -9.005 14.395 1.00 93.81 86 LYS A CA 1
ATOM 660 C C . LYS A 1 86 ? -11.942 -10.426 13.974 1.00 93.81 86 LYS A C 1
ATOM 662 O O . LYS A 1 86 ? -11.129 -11.337 14.074 1.00 93.81 86 LYS A O 1
ATOM 667 N N . ASN A 1 87 ? -13.192 -10.630 13.558 1.00 94.12 87 ASN A N 1
ATOM 668 C CA . ASN A 1 87 ? -13.716 -11.914 13.094 1.00 94.12 87 ASN A CA 1
ATOM 669 C C . ASN A 1 87 ? -13.709 -12.018 11.557 1.00 94.12 87 ASN A C 1
ATOM 671 O O . ASN A 1 87 ? -14.200 -13.007 11.016 1.00 94.12 87 ASN A O 1
ATOM 675 N N . GLY A 1 88 ? -13.198 -11.007 10.844 1.00 90.75 88 GLY A N 1
ATOM 676 C CA . GLY A 1 88 ? -13.179 -10.973 9.383 1.00 90.75 88 GLY A CA 1
ATOM 677 C C . GLY A 1 88 ? -14.467 -10.440 8.742 1.00 90.75 88 GLY A C 1
ATOM 678 O O . GLY A 1 88 ? -14.597 -10.475 7.518 1.00 90.75 88 GLY A O 1
ATOM 679 N N . LYS A 1 89 ? -15.431 -9.930 9.520 1.00 92.38 89 LYS A N 1
ATOM 680 C CA . LYS A 1 89 ? -16.673 -9.364 8.979 1.00 92.38 89 LYS A CA 1
ATOM 681 C C . LYS A 1 89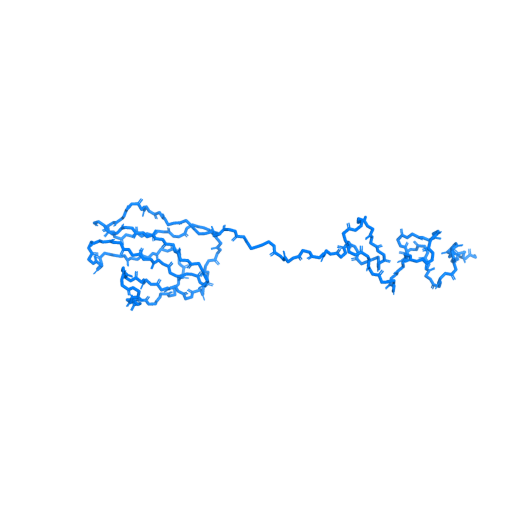 ? -16.421 -7.956 8.443 1.00 92.38 89 LYS A C 1
ATOM 683 O O . LYS A 1 89 ? -16.035 -7.065 9.198 1.00 92.38 89 LYS A O 1
ATOM 688 N N . ALA A 1 90 ? -16.725 -7.732 7.165 1.00 90.56 90 ALA A N 1
ATOM 689 C CA . ALA A 1 90 ? -16.763 -6.389 6.592 1.00 90.56 90 ALA A CA 1
ATOM 690 C C . ALA A 1 90 ? -17.927 -5.587 7.206 1.00 90.56 90 ALA A C 1
ATOM 692 O O . ALA A 1 90 ? -19.092 -5.967 7.079 1.00 90.56 90 ALA A O 1
ATOM 693 N N . ILE A 1 91 ? -17.603 -4.495 7.897 1.00 88.44 91 ILE A N 1
ATOM 694 C CA . ILE A 1 91 ? -18.572 -3.596 8.535 1.00 88.44 91 ILE A CA 1
ATOM 695 C C . ILE A 1 91 ? -19.009 -2.508 7.554 1.00 88.44 91 ILE A C 1
ATOM 697 O O . ILE A 1 91 ? -20.201 -2.249 7.413 1.00 88.44 91 ILE A O 1
ATOM 701 N N . HIS A 1 92 ? -18.050 -1.894 6.856 1.00 81.56 92 HIS A N 1
ATOM 702 C CA . HIS A 1 92 ? -18.300 -0.770 5.954 1.00 81.56 92 HIS A CA 1
ATOM 703 C C . HIS A 1 92 ? -17.417 -0.821 4.713 1.00 81.56 92 HIS A C 1
ATOM 705 O O . HIS A 1 92 ? -16.274 -1.266 4.791 1.00 81.56 92 HIS A O 1
ATOM 711 N N . ALA A 1 93 ? -17.949 -0.309 3.600 1.00 76.25 93 ALA A N 1
ATOM 712 C CA . ALA A 1 93 ? -17.208 0.024 2.389 1.00 76.25 93 ALA A CA 1
ATOM 713 C C . ALA A 1 93 ? -17.272 1.542 2.173 1.00 76.25 93 ALA A C 1
ATOM 715 O O . ALA A 1 93 ? -18.357 2.124 2.218 1.00 76.25 93 ALA A O 1
ATOM 716 N N . ILE A 1 94 ? -16.121 2.181 1.975 1.00 79.62 94 ILE A N 1
ATOM 717 C CA . ILE A 1 94 ? -15.982 3.639 1.915 1.00 79.62 94 ILE A CA 1
ATOM 718 C C . ILE A 1 94 ? -15.240 3.999 0.627 1.00 79.62 94 ILE A C 1
ATOM 720 O O . ILE A 1 94 ? -14.192 3.420 0.339 1.00 79.62 94 ILE A O 1
ATOM 724 N N . ASN A 1 95 ? -15.778 4.958 -0.130 1.00 69.12 95 ASN A N 1
ATOM 725 C CA . ASN A 1 95 ? -15.031 5.655 -1.176 1.00 69.12 95 ASN A CA 1
ATOM 726 C C . ASN A 1 95 ? -14.311 6.837 -0.530 1.00 69.12 95 ASN A C 1
ATOM 728 O O . ASN A 1 95 ? -14.955 7.667 0.114 1.00 69.12 95 ASN A O 1
ATOM 732 N N . LEU A 1 96 ? -12.986 6.897 -0.660 1.00 69.38 96 LEU A N 1
ATOM 733 C CA . LEU A 1 96 ? -12.206 7.990 -0.087 1.00 69.38 96 LEU A CA 1
ATOM 734 C C . LEU A 1 96 ? -11.995 9.130 -1.081 1.00 69.38 96 LEU A C 1
ATOM 736 O O . LEU A 1 96 ? -11.353 8.951 -2.114 1.00 69.38 96 LEU A O 1
ATOM 740 N N . ASP A 1 97 ? -12.466 10.315 -0.687 1.00 65.31 97 ASP A N 1
ATOM 741 C CA . ASP A 1 97 ? -12.173 11.580 -1.370 1.00 65.31 97 ASP A CA 1
ATOM 742 C C . ASP A 1 97 ? -10.974 12.315 -0.739 1.00 65.31 97 ASP A C 1
ATOM 744 O O . ASP A 1 97 ? -10.195 12.942 -1.449 1.00 65.31 97 ASP A O 1
ATOM 748 N N . ASN A 1 98 ? -10.787 12.203 0.587 1.00 73.38 98 ASN A N 1
ATOM 749 C CA . ASN A 1 98 ? -9.818 12.997 1.368 1.00 73.38 98 ASN A CA 1
ATOM 750 C C . ASN A 1 98 ? -8.921 12.158 2.301 1.00 73.38 98 ASN A C 1
ATOM 752 O O . ASN A 1 98 ? -8.479 12.662 3.330 1.00 73.38 98 ASN A O 1
ATOM 756 N N . ASN A 1 99 ? -8.709 10.870 2.014 1.00 84.81 99 ASN A N 1
ATOM 757 C CA . ASN A 1 99 ? -7.865 9.954 2.805 1.00 84.81 99 ASN A CA 1
ATOM 758 C C . ASN A 1 99 ? -8.202 9.817 4.311 1.00 84.81 99 ASN A C 1
ATOM 760 O O . ASN A 1 99 ? -7.444 9.208 5.062 1.00 84.81 99 ASN A O 1
ATOM 764 N N . ARG A 1 100 ? -9.340 10.349 4.772 1.00 87.75 100 ARG A N 1
ATOM 765 C CA . ARG A 1 100 ? -9.772 10.326 6.177 1.00 87.75 100 ARG A CA 1
ATOM 766 C C . ARG A 1 100 ? -11.018 9.470 6.343 1.00 87.75 100 ARG A C 1
ATOM 768 O O . ARG A 1 100 ? -11.963 9.595 5.569 1.00 87.75 100 ARG A O 1
ATOM 775 N N . ILE A 1 101 ? -11.035 8.652 7.388 1.00 90.19 101 ILE A N 1
ATOM 776 C CA . ILE A 1 101 ? -12.153 7.782 7.756 1.00 90.19 101 ILE A CA 1
ATOM 777 C C . ILE A 1 101 ? -12.638 8.173 9.148 1.00 90.19 101 ILE A C 1
ATOM 779 O O . ILE A 1 101 ? -11.840 8.254 10.081 1.00 90.19 101 ILE A O 1
ATOM 783 N N . ASN A 1 102 ? -13.948 8.378 9.291 1.00 91.69 102 ASN A N 1
ATOM 784 C CA . ASN A 1 102 ? -14.592 8.517 10.593 1.00 91.69 102 ASN A CA 1
ATOM 785 C C . ASN A 1 102 ? -14.903 7.121 11.162 1.00 91.69 102 ASN A C 1
ATOM 787 O O . ASN A 1 102 ? -15.617 6.337 10.540 1.00 91.69 102 ASN A O 1
ATOM 791 N N . ILE A 1 103 ? -14.349 6.826 12.334 1.00 94.06 103 ILE A N 1
ATOM 792 C CA . ILE A 1 103 ? -14.481 5.576 13.089 1.00 94.06 103 ILE A CA 1
ATOM 793 C C . ILE A 1 103 ? -15.209 5.772 14.427 1.00 94.06 103 ILE A C 1
ATOM 795 O O . ILE A 1 103 ? -15.237 4.854 15.246 1.00 94.06 103 ILE A O 1
ATOM 799 N N . LYS A 1 104 ? -15.790 6.955 14.675 1.00 94.62 104 LYS A N 1
ATOM 800 C CA . LYS A 1 104 ? -16.437 7.306 15.950 1.00 94.62 104 LYS A CA 1
ATOM 801 C C . LYS A 1 104 ? -17.540 6.324 16.351 1.00 94.62 104 LYS A C 1
ATOM 803 O O . LYS A 1 104 ? -17.683 6.026 17.533 1.00 94.62 104 LYS A O 1
ATOM 808 N N . ASP A 1 105 ? -18.277 5.813 15.369 1.00 93.62 105 ASP A N 1
ATOM 809 C CA . ASP A 1 105 ? -19.420 4.922 15.588 1.00 93.62 105 ASP A CA 1
ATOM 810 C C . ASP A 1 105 ? -19.012 3.447 15.779 1.00 93.62 105 ASP A C 1
ATOM 812 O O . ASP A 1 105 ? -19.857 2.596 16.060 1.00 93.62 105 ASP A O 1
ATOM 816 N N . LEU A 1 106 ? -17.718 3.124 15.655 1.00 94.12 106 LEU A N 1
ATOM 817 C CA . LEU A 1 106 ? -17.202 1.786 15.935 1.00 94.12 106 LEU A CA 1
ATOM 818 C C . LEU A 1 106 ? -17.037 1.570 17.442 1.00 94.12 106 LEU A C 1
ATOM 820 O O . LEU A 1 106 ? -16.551 2.434 18.174 1.00 94.12 106 LEU A O 1
ATOM 824 N N . THR A 1 107 ? -17.360 0.363 17.905 1.00 95.44 107 THR A N 1
ATOM 825 C CA . THR A 1 107 ? -17.034 -0.058 19.272 1.00 95.44 107 THR A CA 1
ATOM 826 C C . THR A 1 107 ? -15.525 -0.169 19.457 1.00 95.44 107 THR A C 1
ATOM 828 O O . THR A 1 107 ? -14.818 -0.533 18.519 1.00 95.44 107 THR A O 1
ATOM 831 N N . ASN A 1 108 ? -15.025 0.071 20.667 1.00 96.62 108 ASN A N 1
ATOM 832 C CA . ASN A 1 108 ? -13.598 -0.051 20.963 1.00 96.62 108 ASN A CA 1
ATOM 833 C C . ASN A 1 108 ? -13.076 -1.468 20.689 1.00 96.62 108 ASN A C 1
ATOM 835 O O . ASN A 1 108 ? -13.711 -2.459 21.059 1.00 96.62 108 ASN A O 1
ATOM 839 N N . GLY A 1 109 ? -11.919 -1.566 20.034 1.00 95.81 109 GLY A N 1
ATOM 840 C CA . GLY A 1 109 ? -11.350 -2.845 19.621 1.00 95.81 109 GLY A CA 1
ATOM 841 C C . GLY A 1 109 ? -10.359 -2.754 18.462 1.00 95.81 109 GLY A C 1
ATOM 842 O O . GLY A 1 109 ? -10.046 -1.675 17.961 1.00 95.81 109 GLY A O 1
ATOM 843 N N . LEU A 1 110 ? -9.864 -3.923 18.056 1.00 96.31 110 LEU A N 1
ATOM 844 C CA . LEU A 1 110 ? -8.987 -4.105 16.901 1.00 96.31 110 LEU A CA 1
ATOM 845 C C . LEU A 1 110 ? -9.819 -4.260 15.623 1.00 96.31 110 LEU A C 1
ATOM 847 O O . LEU A 1 110 ? -10.740 -5.080 15.577 1.00 96.31 110 LEU A O 1
ATOM 851 N N . TYR A 1 111 ? -9.441 -3.508 14.597 1.00 96.94 111 TYR A N 1
ATOM 852 C CA . TYR A 1 111 ? -10.024 -3.540 13.261 1.00 96.94 111 TYR A CA 1
ATOM 853 C C . TYR A 1 111 ? -8.924 -3.592 12.209 1.00 96.94 111 TYR A C 1
ATOM 855 O O . TYR A 1 111 ? -7.749 -3.354 12.493 1.00 96.94 111 TYR A O 1
ATOM 863 N N . TYR A 1 112 ? -9.331 -3.863 10.975 1.00 95.12 112 TYR A N 1
ATOM 864 C CA . TYR A 1 112 ? -8.446 -3.896 9.826 1.00 95.12 112 TYR A CA 1
ATOM 865 C C . TYR A 1 112 ? -9.042 -3.072 8.689 1.00 95.12 112 TYR A C 1
ATOM 867 O O . TYR A 1 112 ? -10.227 -3.200 8.381 1.00 95.12 112 TYR A O 1
ATOM 875 N N . LEU A 1 113 ? -8.225 -2.234 8.057 1.00 92.38 113 LEU A N 1
ATOM 876 C CA . LEU A 1 113 ? -8.549 -1.655 6.760 1.00 92.38 113 LEU A CA 1
ATOM 877 C C . LEU A 1 113 ? -8.053 -2.588 5.667 1.00 92.38 113 LEU A C 1
ATOM 879 O O . LEU A 1 113 ? -6.889 -2.976 5.674 1.00 92.38 113 LEU A O 1
ATOM 883 N N . ARG A 1 114 ? -8.9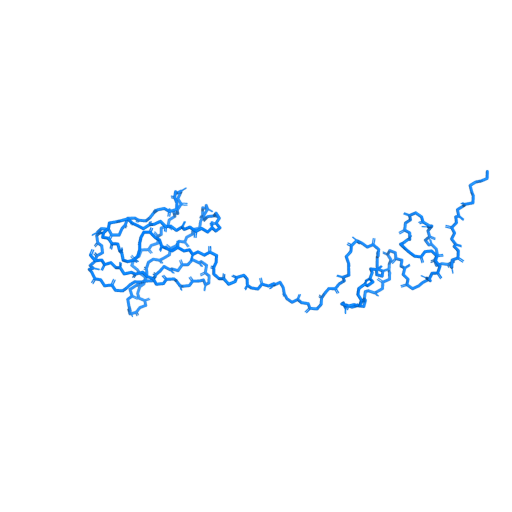24 -2.908 4.715 1.00 89.44 114 ARG A N 1
ATOM 884 C CA . ARG A 1 114 ? -8.544 -3.575 3.474 1.00 89.44 114 ARG A CA 1
ATOM 885 C C . ARG A 1 114 ? -8.491 -2.564 2.339 1.00 89.44 114 ARG A C 1
ATOM 887 O O . ARG A 1 114 ? -9.511 -1.946 2.022 1.00 89.44 114 ARG A O 1
ATOM 894 N N . ILE A 1 115 ? -7.320 -2.440 1.723 1.00 84.88 115 ILE A N 1
ATOM 895 C CA . ILE A 1 115 ? -7.037 -1.548 0.598 1.00 84.88 115 ILE A CA 1
ATOM 896 C C . ILE A 1 115 ? -6.411 -2.400 -0.510 1.00 84.88 115 ILE A C 1
ATOM 898 O O . ILE A 1 115 ? -5.270 -2.828 -0.387 1.00 84.88 115 ILE A O 1
ATOM 902 N N . LYS A 1 116 ? -7.161 -2.675 -1.587 1.00 78.94 116 LYS A N 1
ATOM 903 C CA . LYS A 1 116 ? -6.793 -3.702 -2.586 1.00 78.94 116 LYS A CA 1
ATOM 904 C C . LYS A 1 116 ? -6.490 -5.054 -1.897 1.00 78.94 116 LYS A C 1
ATOM 906 O O . LYS A 1 116 ? -7.398 -5.648 -1.304 1.00 78.94 116 LYS A O 1
ATOM 911 N N . ASP A 1 117 ? -5.233 -5.492 -1.951 1.00 75.88 117 ASP A N 1
ATOM 912 C CA . ASP A 1 117 ? -4.721 -6.741 -1.382 1.00 75.88 117 ASP A CA 1
ATOM 913 C C . ASP A 1 117 ? -4.003 -6.533 -0.038 1.00 75.88 117 ASP A C 1
ATOM 915 O O . ASP A 1 117 ? -3.605 -7.497 0.612 1.00 75.88 117 ASP A O 1
ATOM 919 N N . GLU A 1 118 ? -3.887 -5.285 0.423 1.00 83.25 118 GLU A N 1
ATOM 920 C CA . GLU A 1 118 ? -3.275 -4.954 1.705 1.00 83.25 118 GLU A CA 1
ATOM 921 C C . GLU A 1 118 ? -4.303 -4.938 2.838 1.00 83.25 118 GLU A C 1
ATOM 923 O O . GLU A 1 118 ? -5.422 -4.435 2.692 1.00 83.25 118 GLU A O 1
ATOM 928 N N . ILE A 1 119 ? -3.896 -5.460 3.997 1.00 88.69 119 ILE A N 1
ATOM 929 C CA . ILE A 1 119 ? -4.677 -5.464 5.234 1.00 88.69 119 ILE A CA 1
ATOM 930 C C . ILE A 1 119 ? -3.858 -4.762 6.314 1.00 88.69 119 ILE A C 1
ATOM 932 O O . ILE A 1 119 ? -2.814 -5.263 6.728 1.00 88.69 119 ILE A O 1
ATOM 936 N N . ILE A 1 120 ? -4.344 -3.620 6.794 1.00 91.12 120 ILE A N 1
ATOM 937 C CA . ILE A 1 120 ? -3.614 -2.775 7.742 1.00 91.12 120 ILE A CA 1
ATOM 938 C C . ILE A 1 120 ? -4.409 -2.683 9.050 1.00 91.12 120 ILE A C 1
ATOM 940 O O . ILE A 1 120 ? -5.561 -2.235 9.035 1.00 91.12 120 ILE A O 1
ATOM 944 N N . PRO A 1 121 ? -3.843 -3.106 10.193 1.00 93.69 121 PRO A N 1
ATOM 945 C CA . PRO A 1 121 ? -4.542 -3.072 11.470 1.00 93.69 121 PRO A CA 1
ATOM 946 C C . PRO A 1 121 ? -4.607 -1.656 12.058 1.00 93.69 121 PRO A C 1
ATOM 948 O O . PRO A 1 121 ? -3.641 -0.893 11.999 1.00 93.69 121 PRO A O 1
ATOM 951 N N . PHE A 1 122 ? -5.716 -1.332 12.725 1.00 95.50 122 PHE A N 1
ATOM 952 C CA . PHE A 1 122 ? -5.829 -0.154 13.585 1.00 95.50 122 PHE A CA 1
ATOM 953 C C . PHE A 1 122 ? -6.669 -0.435 14.833 1.00 95.50 122 PHE A C 1
ATOM 955 O O . PHE A 1 122 ? -7.509 -1.336 14.859 1.00 95.50 122 PHE A O 1
ATOM 962 N N . VAL A 1 123 ? -6.433 0.342 15.888 1.00 97.19 123 VAL A N 1
ATOM 963 C CA . VAL A 1 123 ? -7.109 0.197 17.178 1.00 97.19 123 VAL A CA 1
ATOM 964 C C . VAL A 1 123 ? -8.039 1.384 17.411 1.00 97.19 123 VAL A C 1
ATOM 966 O O . VAL A 1 123 ? -7.601 2.537 17.432 1.00 97.19 123 VAL A O 1
ATOM 969 N N . LYS A 1 124 ? -9.322 1.085 17.627 1.00 97.06 124 LYS A N 1
ATOM 970 C CA . LYS A 1 124 ? -10.339 2.036 18.086 1.00 97.06 124 LYS A CA 1
ATOM 971 C C . LYS A 1 124 ? -10.352 2.071 19.615 1.00 97.06 124 LYS A C 1
ATOM 973 O O . LYS A 1 124 ? -10.562 1.026 20.240 1.00 97.06 124 LYS A O 1
ATOM 978 N N . ILE A 1 125 ? -10.177 3.259 20.197 1.00 95.19 125 ILE A N 1
ATOM 979 C CA . ILE A 1 125 ? -10.251 3.521 21.650 1.00 95.19 125 ILE A CA 1
ATOM 980 C C . ILE A 1 125 ? -11.304 4.559 22.017 1.00 95.19 125 ILE A C 1
ATOM 982 O O . ILE A 1 125 ? -11.722 5.335 21.129 1.00 95.19 125 ILE A O 1
#